Protein AF-A0A1X2GVV6-F1 (afdb_monomer_lite)

Secondary structure (DSSP, 8-state):
-HHHHHHHHHHH---TTT--PPPP-----PPPSSSS-HHHHHHHHHHHHHH-HHHHHHHHHHT-TT-GGG-GGGHHHHHHHHHHHHHHHHHHHHHHHT-

Structure (mmCIF, N/CA/C/O backbone):
data_AF-A0A1X2GVV6-F1
#
_entry.id   AF-A0A1X2GVV6-F1
#
loop_
_atom_site.group_PDB
_atom_site.id
_atom_site.type_symbol
_atom_site.label_atom_id
_atom_site.label_alt_id
_atom_site.label_comp_id
_atom_site.label_asym_id
_atom_site.label_entity_id
_atom_site.label_seq_id
_atom_site.pdbx_PDB_ins_code
_atom_site.Cartn_x
_atom_site.Cartn_y
_atom_site.Cartn_z
_atom_site.occupancy
_atom_site.B_iso_or_equiv
_atom_site.auth_seq_id
_atom_site.auth_comp_id
_atom_site.auth_asym_id
_atom_site.auth_atom_id
_atom_site.pdbx_PDB_model_num
ATOM 1 N N . MET A 1 1 ? 15.435 6.734 -5.712 1.00 67.56 1 MET A N 1
ATOM 2 C CA . MET A 1 1 ? 16.199 5.762 -6.528 1.00 67.56 1 MET A CA 1
ATOM 3 C C . MET A 1 1 ? 17.631 5.557 -6.056 1.00 67.56 1 MET A C 1
ATOM 5 O O . MET A 1 1 ? 18.088 4.432 -6.159 1.00 67.56 1 MET A O 1
ATOM 9 N N . ALA A 1 2 ? 18.305 6.565 -5.479 1.00 84.56 2 ALA A N 1
ATOM 10 C CA . ALA A 1 2 ? 19.629 6.380 -4.862 1.00 84.56 2 ALA A CA 1
ATOM 11 C C . ALA A 1 2 ? 19.650 5.262 -3.800 1.00 84.56 2 ALA A C 1
ATOM 13 O O . ALA A 1 2 ? 20.556 4.443 -3.803 1.00 84.56 2 ALA A O 1
ATOM 14 N N . TYR A 1 3 ? 18.597 5.164 -2.978 1.00 92.62 3 TYR A N 1
ATOM 15 C CA . TYR A 1 3 ? 18.473 4.105 -1.970 1.00 92.62 3 TYR A CA 1
ATOM 16 C C . TYR A 1 3 ? 18.573 2.680 -2.545 1.00 92.62 3 TYR A C 1
ATOM 18 O O . TYR A 1 3 ? 19.325 1.874 -2.017 1.00 92.62 3 TYR A O 1
ATOM 26 N N . LEU A 1 4 ? 17.859 2.371 -3.637 1.00 93.88 4 LEU A N 1
ATOM 27 C CA . LEU A 1 4 ? 17.864 1.017 -4.213 1.00 93.88 4 LEU A CA 1
ATOM 28 C C . LEU A 1 4 ? 19.220 0.648 -4.826 1.00 93.88 4 LEU A C 1
ATOM 30 O O . LEU A 1 4 ? 19.630 -0.500 -4.719 1.00 93.88 4 LEU A O 1
ATOM 34 N N . ALA A 1 5 ? 19.914 1.618 -5.429 1.00 92.31 5 ALA A N 1
ATOM 35 C CA . ALA A 1 5 ? 21.253 1.403 -5.968 1.00 92.31 5 ALA A CA 1
ATOM 36 C C . ALA A 1 5 ? 22.267 1.115 -4.847 1.00 92.31 5 ALA A C 1
ATOM 38 O O . ALA A 1 5 ? 23.022 0.155 -4.936 1.00 92.31 5 ALA A O 1
ATOM 39 N N . MET A 1 6 ? 22.216 1.886 -3.753 1.00 93.31 6 MET A N 1
ATOM 40 C CA . MET A 1 6 ? 23.058 1.648 -2.573 1.00 93.31 6 MET A CA 1
ATOM 41 C C . MET A 1 6 ? 22.766 0.292 -1.917 1.00 93.31 6 MET A C 1
ATOM 43 O O . MET A 1 6 ? 23.683 -0.414 -1.517 1.00 93.31 6 MET A O 1
ATOM 47 N N . GLU A 1 7 ? 21.492 -0.091 -1.807 1.00 95.00 7 GLU A N 1
ATOM 48 C CA . GLU A 1 7 ? 21.097 -1.398 -1.270 1.00 95.00 7 GLU A CA 1
ATOM 49 C C . GLU A 1 7 ? 21.625 -2.550 -2.149 1.00 95.00 7 GLU A C 1
ATOM 51 O O . GLU A 1 7 ? 22.118 -3.548 -1.622 1.00 95.00 7 GLU A O 1
ATOM 56 N N . ALA A 1 8 ? 21.560 -2.408 -3.480 1.00 94.88 8 ALA A N 1
ATOM 57 C CA . ALA A 1 8 ? 22.082 -3.394 -4.429 1.00 94.88 8 ALA A CA 1
ATOM 58 C C . ALA A 1 8 ? 23.610 -3.539 -4.333 1.00 94.88 8 ALA A C 1
ATOM 60 O O . ALA A 1 8 ? 24.115 -4.660 -4.290 1.00 94.88 8 ALA A O 1
ATOM 61 N N . GLU A 1 9 ? 24.335 -2.430 -4.210 1.00 95.12 9 GLU A N 1
ATOM 62 C CA . GLU A 1 9 ? 25.782 -2.430 -3.977 1.00 95.12 9 GLU A CA 1
ATOM 63 C C . GLU A 1 9 ? 26.134 -3.124 -2.652 1.00 95.12 9 GLU A C 1
ATOM 65 O O . GLU A 1 9 ? 26.967 -4.032 -2.610 1.00 95.12 9 GLU A O 1
ATOM 70 N N . GLN A 1 10 ? 25.451 -2.761 -1.563 1.00 96.12 10 GLN A N 1
ATOM 71 C CA . GLN A 1 10 ? 25.768 -3.259 -0.223 1.00 96.12 10 GLN A CA 1
ATOM 72 C C . GLN A 1 10 ? 25.413 -4.732 -0.010 1.00 96.12 10 GLN A C 1
ATOM 74 O O . GLN A 1 10 ? 26.132 -5.429 0.707 1.00 96.12 10 GLN A O 1
ATOM 79 N N . ARG A 1 11 ? 24.292 -5.203 -0.568 1.00 96.00 11 ARG A N 1
ATOM 80 C CA . ARG A 1 11 ? 23.765 -6.550 -0.281 1.00 96.00 11 ARG A CA 1
ATOM 81 C C . ARG A 1 11 ? 23.965 -7.553 -1.402 1.00 96.00 11 ARG A C 1
ATOM 83 O O . ARG A 1 11 ? 23.979 -8.750 -1.126 1.00 96.00 11 ARG A O 1
ATOM 90 N N . LEU A 1 12 ? 24.071 -7.084 -2.642 1.00 95.06 12 LEU A N 1
ATOM 91 C CA . LEU A 1 12 ? 24.194 -7.934 -3.828 1.00 95.06 12 LEU A CA 1
ATOM 92 C C . LEU A 1 12 ? 25.522 -7.726 -4.567 1.00 95.06 12 LEU A C 1
ATOM 94 O O . LEU A 1 12 ? 25.776 -8.450 -5.524 1.00 95.06 12 LEU A O 1
ATOM 98 N N . HIS A 1 13 ? 26.368 -6.788 -4.118 1.00 94.38 13 HIS A N 1
ATOM 99 C CA . HIS A 1 13 ? 27.655 -6.451 -4.740 1.00 94.38 13 HIS A CA 1
ATOM 100 C C . HIS A 1 13 ? 27.535 -6.070 -6.224 1.00 94.38 13 HIS A C 1
ATOM 102 O O . HIS A 1 13 ? 28.440 -6.331 -7.013 1.00 94.38 13 HIS A O 1
ATOM 108 N N . ILE A 1 14 ? 26.402 -5.470 -6.597 1.00 94.38 14 ILE A N 1
ATOM 109 C CA . ILE A 1 14 ? 26.170 -4.923 -7.935 1.00 94.38 14 ILE A CA 1
ATOM 110 C C . ILE A 1 14 ? 26.724 -3.501 -7.955 1.00 94.38 14 ILE A C 1
ATOM 112 O O . ILE A 1 14 ? 26.320 -2.683 -7.127 1.00 94.38 14 ILE A O 1
ATOM 116 N N . ASP A 1 15 ? 27.630 -3.210 -8.887 1.00 91.81 15 ASP A N 1
ATOM 117 C CA . ASP A 1 15 ? 28.160 -1.859 -9.065 1.00 91.81 15 ASP A CA 1
ATOM 118 C C . ASP A 1 15 ? 27.028 -0.884 -9.432 1.00 91.81 15 ASP A C 1
ATOM 120 O O . ASP A 1 15 ? 26.057 -1.239 -10.108 1.00 91.81 15 ASP A O 1
ATOM 124 N N . ILE A 1 16 ? 27.135 0.364 -8.979 1.00 86.38 16 ILE A N 1
ATOM 125 C CA . ILE A 1 16 ? 26.147 1.403 -9.264 1.00 86.38 16 ILE A CA 1
ATOM 126 C C . ILE A 1 16 ? 25.991 1.674 -10.765 1.00 86.38 16 ILE A C 1
ATOM 128 O O . ILE A 1 16 ? 24.893 2.040 -11.198 1.00 86.38 16 ILE A O 1
ATOM 132 N N . ASP A 1 17 ? 27.060 1.480 -11.540 1.00 88.00 17 ASP A N 1
ATOM 133 C CA . ASP A 1 17 ? 27.062 1.648 -12.992 1.00 88.00 17 ASP A CA 1
ATOM 134 C C . ASP A 1 17 ? 26.334 0.492 -13.703 1.00 88.00 17 ASP A C 1
ATOM 136 O O . ASP A 1 17 ? 25.738 0.700 -14.763 1.00 88.00 17 ASP A O 1
ATOM 140 N N . ASP A 1 18 ? 26.282 -0.686 -13.072 1.00 90.94 18 ASP A N 1
ATOM 141 C CA . ASP A 1 18 ? 25.565 -1.874 -13.554 1.00 90.94 18 ASP A CA 1
ATOM 142 C C . ASP A 1 18 ? 24.113 -1.952 -13.034 1.00 90.94 18 ASP A C 1
ATOM 144 O O . ASP A 1 18 ? 23.324 -2.801 -13.464 1.00 90.94 18 ASP A O 1
ATOM 148 N N . PHE A 1 19 ? 23.717 -1.070 -12.107 1.00 92.25 19 PHE A N 1
ATOM 149 C CA . PHE A 1 19 ? 22.379 -1.077 -11.518 1.00 92.25 19 PHE A CA 1
ATOM 150 C C . PHE A 1 19 ? 21.309 -0.532 -12.480 1.00 92.25 19 PHE A C 1
ATOM 152 O O . PHE A 1 19 ? 21.179 0.680 -12.703 1.00 92.25 19 PHE A O 1
ATOM 159 N N . GLU A 1 20 ? 20.448 -1.424 -12.977 1.00 91.81 20 GLU A N 1
ATOM 160 C CA . GLU A 1 20 ? 19.284 -1.048 -13.780 1.00 91.81 20 GLU A CA 1
ATOM 161 C C . GLU A 1 20 ? 18.219 -0.347 -12.919 1.00 91.81 20 GLU A C 1
ATOM 163 O O . GLU A 1 20 ? 17.485 -0.950 -12.130 1.00 91.81 20 GLU A O 1
ATOM 168 N N . LYS A 1 21 ? 18.125 0.978 -13.070 1.00 88.25 21 LYS A N 1
ATOM 169 C CA . LYS A 1 21 ? 17.200 1.802 -12.285 1.00 88.25 21 LYS A CA 1
ATOM 170 C C . LYS A 1 21 ? 15.749 1.526 -12.693 1.00 88.25 21 LYS A C 1
ATOM 172 O O . LYS A 1 21 ? 15.405 1.711 -13.862 1.00 88.25 21 LYS A O 1
ATOM 177 N N . PRO A 1 22 ? 14.852 1.210 -11.740 1.00 89.94 22 PRO A N 1
ATOM 178 C CA . PRO A 1 22 ? 13.448 1.022 -12.061 1.00 89.94 22 PRO A CA 1
ATOM 179 C C . PRO A 1 22 ? 12.815 2.335 -12.530 1.00 89.94 22 PRO A C 1
ATOM 181 O O . PRO A 1 22 ? 13.034 3.405 -11.950 1.00 89.94 22 PRO A O 1
ATOM 184 N N . SER A 1 23 ? 11.977 2.247 -13.561 1.00 88.38 23 SER A N 1
ATOM 185 C CA . SER A 1 23 ? 11.172 3.372 -14.029 1.00 88.38 23 SER A CA 1
ATOM 186 C C . SER A 1 23 ? 10.043 3.681 -13.046 1.00 88.38 23 SER A C 1
ATOM 188 O O . SER A 1 23 ? 9.320 2.777 -12.619 1.00 88.38 23 SER A O 1
ATOM 190 N N . ILE A 1 24 ? 9.829 4.962 -12.742 1.00 87.94 24 ILE A N 1
ATOM 191 C CA . ILE A 1 24 ? 8.640 5.397 -12.002 1.00 87.94 24 ILE A CA 1
ATOM 192 C C . ILE A 1 24 ? 7.445 5.363 -12.952 1.00 87.94 24 ILE A C 1
ATOM 194 O O . ILE A 1 24 ? 7.422 6.072 -13.957 1.00 87.94 24 ILE A O 1
ATOM 198 N N . VAL A 1 25 ? 6.434 4.566 -12.613 1.00 86.12 25 VAL A N 1
ATOM 199 C CA . VAL A 1 25 ? 5.175 4.521 -13.356 1.00 86.12 25 VAL A CA 1
ATOM 200 C C . VAL A 1 25 ? 4.141 5.358 -12.616 1.00 86.12 25 VAL A C 1
ATOM 202 O O . VAL A 1 25 ? 3.747 5.028 -11.500 1.00 86.12 25 VAL A O 1
ATOM 205 N N . SER A 1 26 ? 3.684 6.438 -13.251 1.00 87.81 26 SER A N 1
ATOM 206 C CA . SER A 1 26 ? 2.500 7.162 -12.783 1.00 87.81 26 SER A CA 1
ATOM 207 C C . SER A 1 26 ? 1.246 6.361 -13.138 1.00 87.81 26 SER A C 1
ATOM 209 O O . SER A 1 26 ? 1.037 6.007 -14.307 1.00 87.81 26 SER A O 1
ATOM 211 N N . THR A 1 27 ? 0.444 6.046 -12.126 1.00 88.44 27 THR A N 1
ATOM 212 C CA . THR A 1 27 ? -0.741 5.186 -12.222 1.00 88.44 27 THR A CA 1
ATOM 213 C C . THR A 1 27 ? -2.003 6.008 -11.969 1.00 88.44 27 THR A C 1
ATOM 215 O O . THR A 1 27 ? -1.969 6.992 -11.231 1.00 88.44 27 THR A O 1
ATOM 218 N N . ASP A 1 28 ? -3.111 5.642 -12.619 1.00 91.88 28 ASP A N 1
ATOM 219 C CA . ASP A 1 28 ? -4.419 6.251 -12.350 1.00 91.88 28 ASP A CA 1
ATOM 220 C C . ASP A 1 28 ? -5.174 5.332 -11.391 1.00 91.88 28 ASP A C 1
ATOM 222 O O . ASP A 1 28 ? -5.589 4.232 -11.756 1.00 91.88 28 ASP A O 1
ATOM 226 N N . VAL A 1 29 ? -5.288 5.775 -10.144 1.00 93.69 29 VAL A N 1
ATOM 227 C CA . VAL A 1 29 ? -5.943 5.053 -9.047 1.00 93.69 29 VAL A CA 1
ATOM 228 C C . VAL A 1 29 ? -7.139 5.862 -8.541 1.00 93.69 29 VAL A C 1
ATOM 230 O O . VAL A 1 29 ? -7.205 7.073 -8.795 1.00 93.69 29 VAL A O 1
ATOM 233 N N . PRO A 1 30 ? -8.099 5.240 -7.831 1.00 94.94 30 PRO A N 1
ATOM 234 C CA . PRO A 1 30 ? -9.193 5.970 -7.200 1.00 94.94 30 PRO A CA 1
ATOM 235 C C . PRO A 1 30 ? -8.690 7.162 -6.383 1.00 94.94 30 PRO A C 1
ATOM 237 O O . PRO A 1 30 ? -7.739 7.048 -5.613 1.00 94.94 30 PRO A O 1
ATOM 240 N N . GLN A 1 31 ? -9.323 8.318 -6.566 1.00 93.31 31 GLN A N 1
ATOM 241 C CA . GLN A 1 31 ? -8.921 9.553 -5.901 1.00 93.31 31 GLN A CA 1
ATOM 242 C C . GLN A 1 31 ? -9.790 9.795 -4.672 1.00 93.31 31 GLN A C 1
ATOM 244 O O . GLN A 1 31 ? -11.006 9.608 -4.708 1.00 93.31 31 GLN A O 1
ATOM 249 N N . GLN A 1 32 ? -9.156 10.242 -3.594 1.00 91.25 32 GLN A N 1
ATOM 250 C CA . GLN A 1 32 ? -9.859 10.665 -2.391 1.00 91.25 32 GLN A CA 1
ATOM 251 C C . GLN A 1 32 ? -10.598 11.994 -2.615 1.00 91.25 32 GLN A C 1
ATOM 253 O O . GLN A 1 32 ? -10.080 12.872 -3.308 1.00 91.25 32 GLN A O 1
ATOM 258 N N . PRO A 1 33 ? -11.779 12.183 -2.006 1.00 90.50 33 PRO A N 1
ATOM 259 C CA . PRO A 1 33 ? -12.539 13.423 -2.140 1.00 90.50 33 PRO A CA 1
ATOM 260 C C . PRO A 1 33 ? -12.081 14.533 -1.176 1.00 90.50 33 PRO A C 1
ATOM 262 O O . PRO A 1 33 ? -12.576 15.654 -1.265 1.00 90.50 33 PRO A O 1
ATOM 265 N N . ASN A 1 34 ? -11.181 14.242 -0.230 1.00 92.38 34 ASN A N 1
ATOM 266 C CA . ASN A 1 34 ? -10.745 15.173 0.816 1.00 92.38 34 ASN A CA 1
ATOM 267 C C . ASN A 1 34 ? -9.229 15.081 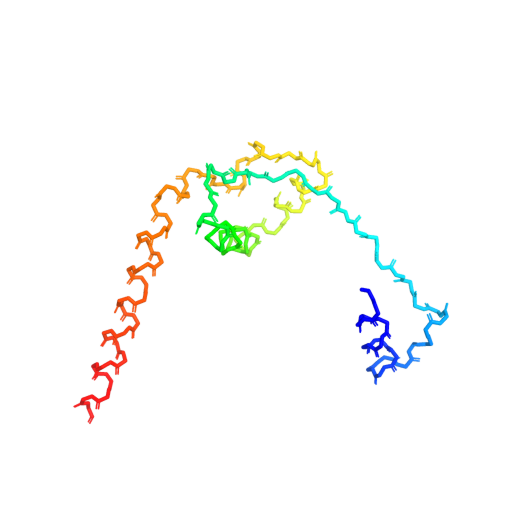1.077 1.00 92.38 34 ASN A C 1
ATOM 269 O O . ASN A 1 34 ? -8.544 14.257 0.488 1.00 92.38 34 ASN A O 1
ATOM 273 N N . TYR A 1 35 ? -8.700 15.936 1.957 1.00 90.94 35 TYR A N 1
ATOM 274 C CA . TYR A 1 35 ? -7.261 16.001 2.262 1.00 90.94 35 TYR A CA 1
ATOM 275 C C . TYR A 1 35 ? -6.825 15.137 3.458 1.00 90.94 35 TYR A C 1
ATOM 277 O O . TYR A 1 35 ? -5.631 15.019 3.727 1.00 90.94 35 TYR A O 1
ATOM 285 N N . SER A 1 36 ? -7.771 14.561 4.202 1.00 93.31 36 SER A N 1
ATOM 286 C CA . SER A 1 36 ? -7.523 13.887 5.486 1.00 93.31 36 SER A CA 1
ATOM 287 C C . SER A 1 36 ? -7.544 12.361 5.407 1.00 93.31 36 SER A C 1
ATOM 289 O O . SER A 1 36 ? -7.137 11.693 6.361 1.00 93.31 36 SER A O 1
ATOM 291 N N . ASP A 1 37 ? -8.022 11.802 4.296 1.00 93.44 37 ASP A N 1
ATOM 292 C CA . ASP A 1 37 ? -8.160 10.359 4.093 1.00 93.44 37 ASP A CA 1
ATOM 293 C C . ASP A 1 37 ? -6.980 9.744 3.335 1.00 93.44 37 ASP A C 1
ATOM 295 O O . ASP A 1 37 ? -6.990 8.548 3.054 1.00 93.44 37 ASP A O 1
ATOM 299 N N . CYS A 1 38 ? -5.919 10.506 3.056 1.00 93.44 38 CYS A N 1
ATOM 300 C CA . CYS A 1 38 ? -4.815 10.042 2.216 1.00 93.44 38 CYS A CA 1
ATOM 301 C C . CYS A 1 38 ? -4.158 8.778 2.785 1.00 93.44 38 CYS A C 1
ATOM 303 O O . CYS A 1 38 ? -3.894 7.828 2.050 1.00 93.44 38 CYS A O 1
ATOM 305 N N . GLY A 1 39 ? -3.999 8.719 4.110 1.00 94.00 39 GLY A N 1
ATOM 306 C CA . GLY A 1 39 ? -3.517 7.532 4.810 1.00 94.00 39 GLY A CA 1
ATOM 307 C C . GLY A 1 39 ? -4.485 6.347 4.736 1.00 94.00 39 GLY A C 1
ATOM 308 O O . GLY A 1 39 ? -4.036 5.213 4.607 1.00 94.00 39 GLY A O 1
ATOM 309 N N . LEU A 1 40 ? -5.802 6.582 4.753 1.00 95.62 40 LEU A N 1
ATOM 310 C CA . LEU A 1 40 ? -6.795 5.509 4.608 1.00 95.62 40 LEU A CA 1
ATOM 311 C C . LEU A 1 40 ? -6.777 4.913 3.200 1.00 95.62 40 LEU A C 1
ATOM 313 O O . LEU A 1 40 ? -6.854 3.696 3.064 1.00 95.62 40 LEU A O 1
ATOM 317 N N . PHE A 1 41 ? -6.621 5.745 2.168 1.00 95.50 41 PHE A N 1
ATOM 318 C CA . PHE A 1 41 ? -6.470 5.274 0.790 1.00 95.50 41 PHE A CA 1
ATOM 319 C C . PHE A 1 41 ? -5.199 4.432 0.622 1.00 95.50 41 PHE A C 1
ATOM 321 O O . PHE A 1 41 ? -5.256 3.380 -0.007 1.00 95.50 41 PHE A O 1
ATOM 328 N N . VAL A 1 42 ? -4.078 4.822 1.244 1.00 95.12 42 VAL A N 1
ATOM 329 C CA . VAL A 1 42 ? -2.852 4.002 1.247 1.00 95.12 42 VAL A CA 1
ATOM 330 C C . VAL A 1 42 ? -3.099 2.639 1.896 1.00 95.12 42 VAL A C 1
ATOM 332 O O . VAL A 1 42 ? -2.770 1.618 1.294 1.00 95.12 42 VAL A O 1
ATOM 335 N N . LEU A 1 43 ? -3.702 2.604 3.089 1.00 96.38 43 LEU A N 1
ATOM 336 C CA . LEU A 1 43 ? -4.013 1.344 3.775 1.00 96.38 43 LEU A CA 1
ATOM 337 C C . LEU A 1 43 ? -4.929 0.455 2.928 1.00 96.38 43 LEU A C 1
ATOM 339 O O . LEU A 1 43 ? -4.681 -0.741 2.795 1.00 96.38 43 LEU A O 1
ATOM 343 N N . HIS A 1 44 ? -5.951 1.047 2.312 1.00 96.69 44 HIS A N 1
ATOM 344 C CA . HIS A 1 44 ? -6.870 0.323 1.446 1.00 96.69 44 HIS A CA 1
ATOM 345 C C . HIS A 1 44 ? -6.187 -0.243 0.204 1.00 96.69 44 HIS A C 1
ATOM 347 O O . HIS A 1 44 ? -6.387 -1.412 -0.108 1.00 96.69 44 HIS A O 1
ATOM 353 N N . PHE A 1 45 ? -5.339 0.536 -0.473 1.00 96.19 45 PHE A N 1
ATOM 354 C CA . PHE A 1 45 ? -4.592 0.065 -1.643 1.00 96.19 45 PHE A CA 1
ATOM 355 C C . PHE A 1 45 ? -3.680 -1.111 -1.312 1.00 96.19 45 PHE A C 1
ATOM 357 O O . PHE A 1 45 ? -3.636 -2.079 -2.070 1.00 96.19 45 PHE A O 1
ATOM 364 N N . VAL A 1 46 ? -2.996 -1.059 -0.170 1.00 96.62 46 VAL A N 1
ATOM 365 C CA . VAL A 1 46 ? -2.169 -2.170 0.311 1.00 96.62 46 VAL A CA 1
ATOM 366 C C . VAL A 1 46 ? -3.030 -3.402 0.596 1.00 96.62 46 VAL A C 1
ATOM 368 O O . VAL A 1 46 ? -2.676 -4.509 0.196 1.00 96.62 46 VAL A O 1
ATOM 371 N N . GLU A 1 47 ? -4.188 -3.223 1.230 1.00 96.94 47 GLU A N 1
ATOM 372 C CA . GLU A 1 47 ? -5.094 -4.325 1.547 1.00 96.94 47 GLU A CA 1
ATOM 373 C C . GLU A 1 47 ? -5.660 -5.006 0.293 1.00 96.94 47 GLU A C 1
ATOM 375 O O . GLU A 1 47 ? -5.592 -6.231 0.180 1.00 96.94 47 GLU A O 1
ATOM 380 N N . VAL A 1 48 ? -6.179 -4.245 -0.678 1.00 96.62 48 VAL A N 1
ATOM 381 C CA . VAL A 1 48 ? -6.706 -4.832 -1.924 1.00 96.62 48 VAL A CA 1
ATOM 382 C C . VAL A 1 48 ? -5.596 -5.446 -2.777 1.00 96.62 48 VAL A C 1
ATOM 384 O O . VAL A 1 48 ? -5.825 -6.466 -3.428 1.00 96.62 48 VAL A O 1
ATOM 387 N N . PHE A 1 49 ? -4.378 -4.894 -2.725 1.00 96.75 49 PHE A N 1
ATOM 388 C CA . PHE A 1 49 ? -3.208 -5.489 -3.367 1.00 96.75 49 PHE A CA 1
ATOM 389 C C . PHE A 1 49 ? -2.862 -6.847 -2.755 1.00 96.75 49 PHE A C 1
ATOM 391 O O . PHE A 1 49 ? -2.682 -7.81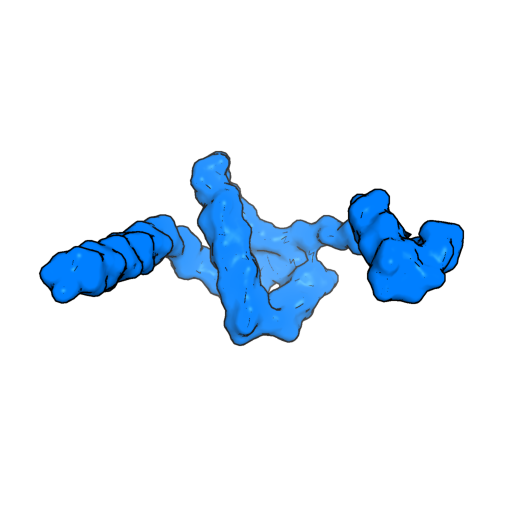1 -3.491 1.00 96.75 49 PHE A O 1
ATOM 398 N N . PHE A 1 50 ? -2.834 -6.972 -1.426 1.00 97.38 50 PHE A N 1
ATOM 399 C CA . PHE A 1 50 ? -2.570 -8.265 -0.788 1.00 97.38 50 PHE A CA 1
ATOM 400 C C . PHE A 1 50 ? -3.704 -9.278 -0.976 1.00 97.38 50 PHE A C 1
ATOM 402 O O . PHE A 1 50 ? -3.434 -10.474 -1.058 1.00 97.38 50 PHE A O 1
ATOM 409 N N . LYS A 1 51 ? -4.958 -8.825 -1.092 1.00 96.62 51 LYS A N 1
ATOM 410 C CA . LYS A 1 51 ? -6.105 -9.698 -1.388 1.00 96.62 51 LYS A CA 1
ATOM 411 C C . LYS A 1 51 ? -6.085 -10.238 -2.823 1.00 96.62 51 LYS A C 1
ATOM 413 O O . LYS A 1 51 ? -6.481 -11.380 -3.041 1.00 96.62 51 LYS A O 1
ATOM 418 N N . ALA A 1 52 ? -5.670 -9.429 -3.801 1.00 95.75 52 ALA A N 1
ATOM 419 C CA . ALA A 1 52 ? -5.746 -9.778 -5.222 1.00 95.75 52 ALA A CA 1
ATOM 420 C C . ALA A 1 52 ? -4.653 -9.088 -6.064 1.00 95.75 52 ALA A C 1
ATOM 422 O O . ALA A 1 52 ? -4.945 -8.284 -6.956 1.00 95.75 52 ALA A O 1
ATOM 423 N N . ALA A 1 53 ? -3.386 -9.426 -5.806 1.00 96.38 53 ALA A N 1
ATOM 424 C CA . ALA A 1 53 ? -2.229 -8.760 -6.411 1.00 96.38 53 ALA A CA 1
ATOM 425 C C . ALA A 1 53 ? -2.267 -8.751 -7.947 1.00 96.38 53 ALA A C 1
ATOM 427 O O . ALA A 1 53 ? -2.012 -7.715 -8.558 1.00 96.38 53 ALA A O 1
ATOM 428 N N . ASP A 1 54 ? -2.639 -9.861 -8.588 1.00 96.94 54 ASP A N 1
ATOM 429 C CA . ASP A 1 54 ? -2.702 -9.949 -10.054 1.00 96.94 54 ASP A CA 1
ATOM 430 C C . ASP A 1 54 ? -3.758 -9.019 -10.659 1.00 96.94 54 ASP A C 1
ATOM 432 O O . ASP A 1 54 ? -3.521 -8.380 -11.688 1.00 96.94 54 ASP A O 1
ATOM 436 N N . ALA A 1 55 ? -4.920 -8.906 -10.010 1.00 95.69 55 ALA A N 1
ATOM 437 C CA . ALA A 1 55 ? -5.994 -8.028 -10.459 1.00 95.69 55 ALA A CA 1
ATOM 438 C C . ALA A 1 55 ? -5.597 -6.552 -10.318 1.00 95.69 55 ALA A C 1
ATOM 440 O O . ALA A 1 55 ? -5.804 -5.767 -1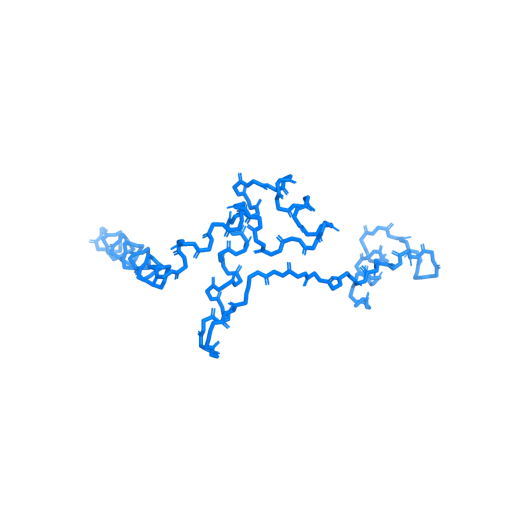1.244 1.00 95.69 55 ALA A O 1
ATOM 441 N N . ILE A 1 56 ? -4.959 -6.188 -9.202 1.00 96.06 56 ILE A N 1
ATOM 442 C CA . ILE A 1 56 ? -4.463 -4.827 -8.984 1.00 96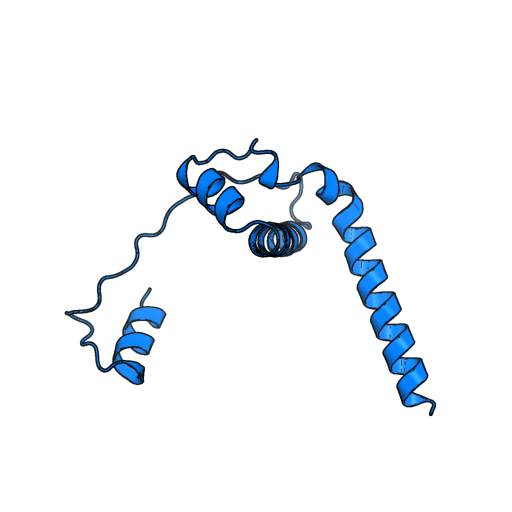.06 56 ILE A CA 1
ATOM 443 C C . ILE A 1 56 ? -3.303 -4.501 -9.927 1.00 96.06 56 ILE A C 1
ATOM 445 O O . ILE A 1 56 ? -3.296 -3.434 -10.530 1.00 96.06 56 ILE A O 1
ATOM 449 N N . ASN A 1 57 ? -2.359 -5.418 -10.139 1.00 94.50 57 ASN A N 1
ATOM 450 C CA . ASN A 1 57 ? -1.270 -5.227 -11.098 1.00 94.50 57 ASN A CA 1
ATOM 451 C C . ASN A 1 57 ? -1.792 -4.998 -12.519 1.00 94.50 57 ASN A C 1
ATOM 453 O O . ASN A 1 57 ? -1.271 -4.142 -13.236 1.00 94.50 57 ASN A O 1
ATOM 457 N N . ARG A 1 58 ? -2.837 -5.728 -12.923 1.00 94.44 58 ARG A N 1
ATOM 458 C CA . ARG A 1 58 ? -3.526 -5.492 -14.194 1.00 94.44 58 ARG A CA 1
ATOM 459 C C . ARG A 1 58 ? -4.130 -4.088 -14.240 1.00 94.44 58 ARG A C 1
ATOM 461 O O . ARG A 1 58 ? -3.816 -3.341 -15.163 1.00 94.44 58 ARG A O 1
ATOM 468 N N . ALA A 1 59 ? -4.889 -3.698 -13.215 1.00 94.69 59 ALA A N 1
ATOM 469 C CA . ALA A 1 59 ? -5.498 -2.370 -13.127 1.00 94.69 59 ALA A CA 1
ATOM 470 C C . ALA A 1 59 ? -4.456 -1.234 -13.156 1.00 94.69 59 ALA A C 1
ATOM 472 O O . ALA A 1 59 ? -4.660 -0.228 -13.831 1.00 94.69 59 ALA A O 1
ATOM 473 N N . LEU A 1 60 ? -3.312 -1.406 -12.484 1.00 94.19 60 LEU A N 1
ATOM 474 C CA . LEU A 1 60 ? -2.198 -0.450 -12.480 1.00 94.19 60 LEU A CA 1
ATOM 475 C C . LEU A 1 60 ? -1.559 -0.303 -13.868 1.00 94.19 60 LEU A C 1
ATOM 477 O O . LEU A 1 60 ? -1.272 0.817 -14.293 1.00 94.19 60 LEU A O 1
ATOM 481 N N . ARG A 1 61 ? -1.346 -1.416 -14.585 1.00 92.31 61 ARG A N 1
ATOM 482 C CA . ARG A 1 61 ? -0.779 -1.416 -15.947 1.00 92.31 61 ARG A CA 1
ATOM 483 C C . ARG A 1 61 ? -1.732 -0.794 -16.963 1.00 92.31 61 ARG A C 1
ATOM 485 O O . ARG A 1 61 ? -1.296 -0.016 -17.805 1.00 92.31 61 ARG A O 1
ATOM 492 N N . GLU A 1 62 ? -3.016 -1.119 -16.858 1.00 93.75 62 GLU A N 1
ATOM 493 C CA . GLU A 1 62 ? -4.087 -0.589 -17.712 1.00 93.75 62 GLU A CA 1
ATOM 494 C C . GLU A 1 62 ? -4.486 0.847 -17.329 1.00 93.75 62 GLU A C 1
ATOM 496 O O . GLU A 1 62 ? -5.188 1.509 -18.090 1.00 93.75 62 GLU A O 1
ATOM 501 N N . LYS A 1 63 ? -4.006 1.347 -16.178 1.00 93.31 63 LYS A N 1
ATOM 502 C CA . LYS A 1 63 ? -4.381 2.641 -15.583 1.00 93.31 63 LYS A CA 1
ATOM 503 C C . LYS A 1 63 ? -5.899 2.786 -15.433 1.00 93.31 63 LYS A C 1
ATOM 505 O O . LYS A 1 63 ? -6.466 3.852 -15.663 1.00 93.31 63 LYS A O 1
ATOM 510 N N . ASP A 1 64 ? -6.562 1.699 -15.051 1.00 94.19 64 ASP A N 1
ATOM 511 C CA . ASP A 1 64 ? -8.009 1.656 -14.886 1.00 94.19 64 ASP A CA 1
ATOM 512 C C . ASP A 1 64 ? -8.397 1.890 -13.423 1.00 94.19 64 ASP A C 1
ATOM 514 O O . ASP A 1 64 ? -8.539 0.954 -12.632 1.00 94.19 64 ASP A O 1
ATOM 518 N N . LYS A 1 65 ? -8.625 3.155 -13.054 1.00 91.44 65 LYS A N 1
ATOM 519 C CA . LYS A 1 65 ? -9.139 3.517 -11.721 1.00 91.44 65 LYS A CA 1
ATOM 520 C C . LYS A 1 65 ? -10.581 3.077 -11.456 1.00 91.44 65 LYS A C 1
ATOM 522 O O . LYS A 1 65 ? -11.040 3.175 -10.322 1.00 91.44 65 LYS A O 1
ATOM 527 N N . ARG A 1 66 ? -11.327 2.656 -12.484 1.00 92.00 66 ARG A N 1
ATOM 528 C CA . ARG A 1 66 ? -12.717 2.182 -12.358 1.00 92.00 66 ARG A CA 1
ATOM 529 C C . ARG A 1 66 ? -12.787 0.668 -12.193 1.00 92.00 66 ARG A C 1
ATOM 531 O O . ARG A 1 66 ? -13.879 0.130 -12.004 1.00 92.00 66 ARG A O 1
ATOM 538 N N . ASN A 1 67 ? -11.642 -0.008 -12.244 1.00 93.88 67 ASN A N 1
ATOM 539 C CA . ASN A 1 67 ? -11.560 -1.439 -12.046 1.00 93.88 67 ASN A CA 1
ATOM 540 C C . ASN A 1 67 ? -12.174 -1.827 -10.693 1.00 93.88 67 ASN A C 1
ATOM 542 O O . ASN A 1 67 ? -11.834 -1.267 -9.649 1.00 93.88 67 ASN A O 1
ATOM 546 N N . ARG A 1 68 ? -13.066 -2.819 -10.697 1.00 94.25 68 ARG A N 1
ATOM 547 C CA . ARG A 1 68 ? -13.752 -3.275 -9.480 1.00 94.25 68 ARG A CA 1
ATOM 548 C C . ARG A 1 68 ? -12.801 -3.843 -8.428 1.00 94.25 68 ARG A C 1
ATOM 550 O O . ARG A 1 68 ? -13.148 -3.827 -7.252 1.00 94.25 68 ARG A O 1
ATOM 557 N N . ALA A 1 69 ? -11.605 -4.289 -8.822 1.00 94.50 69 ALA A N 1
ATOM 558 C CA . ALA A 1 69 ? -10.576 -4.764 -7.901 1.00 94.50 69 ALA A CA 1
ATOM 559 C C . ALA A 1 69 ? -10.189 -3.709 -6.850 1.00 94.50 69 ALA A C 1
ATOM 561 O O . ALA A 1 69 ? -9.827 -4.072 -5.731 1.00 94.50 69 ALA A O 1
ATOM 562 N N . TRP A 1 70 ? -10.338 -2.418 -7.174 1.00 94.94 70 TRP A N 1
ATOM 563 C CA . TRP A 1 70 ? -10.096 -1.323 -6.239 1.00 94.94 70 TRP A CA 1
ATOM 564 C C . TRP A 1 70 ? -11.076 -1.265 -5.066 1.00 94.94 70 TRP A C 1
ATOM 566 O O . TRP A 1 70 ? -10.749 -0.623 -4.074 1.00 94.94 70 TRP A O 1
ATOM 576 N N . GLN A 1 71 ? -12.255 -1.894 -5.165 1.00 95.12 71 GLN A N 1
ATOM 577 C CA . GLN A 1 71 ? -13.242 -1.988 -4.075 1.00 95.12 71 GLN A CA 1
ATOM 578 C C . GLN A 1 71 ? -13.511 -0.635 -3.392 1.00 95.12 71 GLN A C 1
ATOM 580 O O . GLN A 1 71 ? -13.514 -0.521 -2.170 1.00 95.12 71 GLN A O 1
ATOM 585 N N . VAL A 1 72 ? -13.687 0.420 -4.195 1.00 91.31 72 VAL A N 1
ATOM 586 C CA . VAL A 1 72 ? -13.808 1.805 -3.702 1.00 91.31 72 VAL A CA 1
ATOM 587 C C . VAL A 1 72 ? -15.020 1.981 -2.787 1.00 91.31 72 VAL A C 1
ATOM 589 O O . VAL A 1 72 ? -14.982 2.813 -1.888 1.00 91.31 72 VAL A O 1
ATOM 592 N N . ASP A 1 73 ? -16.062 1.170 -2.960 1.00 92.25 73 ASP A N 1
ATOM 593 C CA . ASP A 1 73 ? -17.268 1.220 -2.130 1.00 92.25 73 ASP A CA 1
ATOM 594 C C . ASP A 1 73 ? -16.976 0.946 -0.641 1.00 92.25 73 ASP A C 1
ATOM 596 O O . ASP A 1 73 ? -17.643 1.505 0.228 1.00 92.25 73 ASP A O 1
ATOM 600 N N . GLU A 1 74 ? -15.927 0.175 -0.327 1.00 92.31 74 GLU A N 1
ATOM 601 C CA . GLU A 1 74 ? -15.496 -0.093 1.055 1.00 92.31 74 GLU A CA 1
ATOM 602 C C . GLU A 1 74 ? -14.870 1.136 1.740 1.00 92.31 74 GLU A C 1
ATOM 604 O O . GLU A 1 74 ? -14.707 1.164 2.963 1.00 92.31 74 GLU A O 1
ATOM 609 N N . MET A 1 75 ? -14.503 2.170 0.974 1.00 90.69 75 MET A N 1
ATOM 610 C CA . MET A 1 75 ? -13.788 3.332 1.505 1.00 90.69 75 MET A CA 1
ATOM 611 C C . MET A 1 75 ? -14.636 4.205 2.420 1.00 90.69 75 MET A C 1
ATOM 613 O O . MET A 1 75 ? -14.086 4.826 3.330 1.00 90.69 75 MET A O 1
ATOM 617 N N . ASN A 1 76 ? -15.953 4.229 2.214 1.00 89.56 76 ASN A N 1
ATOM 618 C CA . ASN A 1 76 ? -16.863 5.060 3.003 1.00 89.56 76 ASN A CA 1
ATOM 619 C C . ASN A 1 76 ? -16.822 4.689 4.492 1.00 89.56 76 ASN A C 1
ATOM 621 O O . ASN A 1 76 ? -16.797 5.569 5.351 1.00 89.56 76 ASN A O 1
ATOM 625 N N . ASP A 1 77 ? -16.710 3.393 4.787 1.00 92.88 77 ASP A N 1
ATOM 626 C CA . ASP A 1 77 ? -16.721 2.877 6.157 1.00 92.88 77 ASP A CA 1
ATOM 627 C C . ASP A 1 77 ? -15.316 2.544 6.683 1.00 92.88 77 ASP A C 1
ATOM 629 O O . ASP A 1 77 ? -15.141 2.252 7.870 1.00 92.88 77 ASP A O 1
ATOM 633 N N . LYS A 1 78 ? -14.276 2.651 5.841 1.00 94.19 78 LYS A N 1
ATOM 634 C CA . LYS A 1 78 ? -12.903 2.233 6.172 1.00 94.19 78 LYS A CA 1
ATOM 635 C C . LYS A 1 78 ? -12.377 2.865 7.454 1.00 94.19 78 LYS A C 1
ATOM 637 O O . LYS A 1 78 ? -11.756 2.190 8.272 1.00 94.19 78 LYS A O 1
ATOM 642 N N . ARG A 1 79 ? -12.656 4.155 7.664 1.00 94.94 79 ARG A N 1
ATOM 643 C CA . ARG A 1 79 ? -12.260 4.883 8.881 1.00 94.94 79 ARG A CA 1
ATOM 644 C C . ARG A 1 79 ? -12.868 4.258 10.137 1.00 94.94 79 ARG A C 1
ATOM 646 O O . ARG A 1 79 ? -12.183 4.131 11.153 1.00 94.94 79 ARG A O 1
ATOM 653 N N . HIS A 1 80 ? -14.139 3.872 10.066 1.00 96.19 80 HIS A N 1
ATOM 654 C CA . HIS A 1 80 ? -14.835 3.208 11.160 1.00 96.19 80 HIS A CA 1
ATOM 655 C C . HIS A 1 80 ? -14.274 1.798 11.388 1.00 96.19 80 HIS A C 1
ATOM 657 O O . HIS A 1 80 ? -13.980 1.440 12.527 1.00 96.19 80 HIS A O 1
ATOM 663 N N . CYS A 1 81 ? -14.038 1.030 10.320 1.00 95.69 81 CYS A N 1
ATOM 664 C CA . CYS A 1 81 ? -13.433 -0.301 10.405 1.00 95.69 81 CYS A CA 1
ATOM 665 C C . CYS A 1 81 ? -12.047 -0.268 11.062 1.00 95.69 81 CYS A C 1
ATOM 667 O O . CYS A 1 81 ? -11.788 -1.031 11.988 1.00 95.69 81 CYS A O 1
ATOM 669 N N . VAL A 1 82 ? -11.175 0.657 10.648 1.00 96.06 82 VAL A N 1
ATOM 670 C CA . VAL A 1 82 ? -9.837 0.822 11.239 1.00 96.06 82 VAL A CA 1
ATOM 671 C C . VAL A 1 82 ? -9.932 1.173 12.725 1.00 96.06 82 VAL A C 1
ATOM 673 O O . VAL A 1 82 ? -9.206 0.612 13.543 1.00 96.06 82 VAL A O 1
ATOM 676 N N . ARG A 1 83 ? -10.866 2.054 13.108 1.00 97.31 83 ARG A N 1
ATOM 677 C CA . ARG A 1 83 ? -11.110 2.371 14.521 1.00 97.31 83 ARG A CA 1
ATOM 678 C C . ARG A 1 83 ? -11.557 1.141 15.313 1.00 97.31 83 ARG A C 1
ATOM 680 O O . ARG A 1 83 ? -11.059 0.939 16.414 1.00 97.31 83 ARG A O 1
ATOM 687 N N . ALA A 1 84 ? -12.463 0.335 14.762 1.00 97.75 84 ALA A N 1
ATOM 688 C CA . ALA A 1 84 ? -12.945 -0.878 15.416 1.00 97.75 84 ALA A CA 1
ATOM 689 C C . ALA A 1 84 ? -11.807 -1.882 15.666 1.00 97.75 84 ALA A C 1
ATOM 691 O O . ALA A 1 84 ? -11.719 -2.426 16.762 1.00 97.75 84 ALA A O 1
ATOM 692 N N . VAL A 1 85 ? -10.897 -2.052 14.698 1.00 97.25 85 VAL A N 1
ATOM 693 C CA . VAL A 1 85 ? -9.696 -2.894 14.850 1.00 97.25 85 VAL A CA 1
ATOM 694 C C . VAL A 1 85 ? -8.780 -2.370 15.957 1.00 97.25 85 VAL A C 1
ATOM 696 O O . VAL A 1 85 ? -8.300 -3.142 16.782 1.00 97.25 85 VAL A O 1
ATOM 699 N N . PHE A 1 86 ? -8.545 -1.056 16.026 1.00 97.69 86 PHE A N 1
ATOM 700 C CA . PHE A 1 86 ? -7.738 -0.496 17.113 1.00 97.69 86 PHE A CA 1
ATOM 701 C C . PHE A 1 86 ? -8.381 -0.700 18.483 1.00 97.69 86 PHE A C 1
ATOM 703 O O . PHE A 1 86 ? -7.679 -1.040 19.433 1.00 97.69 86 PHE A O 1
ATOM 710 N N . SER A 1 87 ? -9.698 -0.515 18.588 1.00 98.12 87 SER A N 1
ATOM 711 C CA . SER A 1 87 ? -10.427 -0.768 19.829 1.00 98.12 87 SER A CA 1
ATOM 712 C C . SER A 1 87 ? -10.325 -2.233 20.250 1.00 98.12 87 SER A C 1
ATOM 714 O O . SER A 1 87 ? -9.950 -2.488 21.389 1.00 98.12 87 SER A O 1
ATOM 716 N N . SER A 1 88 ? -10.546 -3.186 19.337 1.00 98.19 88 SER A N 1
ATOM 717 C CA . SER A 1 88 ? -10.476 -4.612 19.676 1.00 98.19 88 SER A CA 1
ATOM 718 C C . SER A 1 88 ? -9.079 -5.029 20.141 1.00 98.19 88 SER A C 1
ATOM 720 O O . SER A 1 88 ? -8.944 -5.666 21.180 1.00 98.19 88 SER A O 1
ATOM 722 N N . ILE A 1 89 ? -8.029 -4.598 19.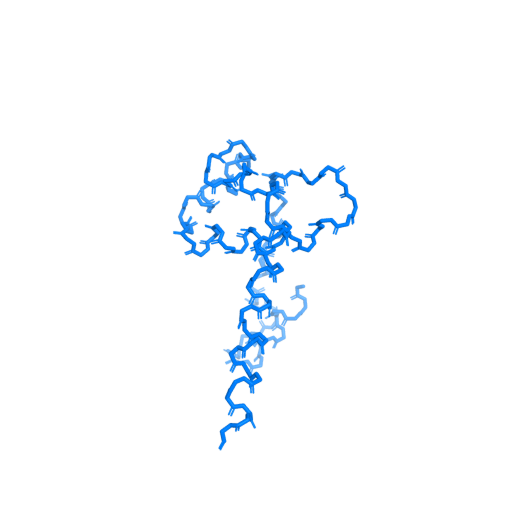435 1.00 97.88 89 ILE A N 1
ATOM 723 C CA . ILE A 1 89 ? -6.638 -4.893 19.814 1.00 97.88 89 ILE A CA 1
ATOM 724 C C . ILE A 1 89 ? -6.292 -4.248 21.162 1.00 97.88 89 ILE A C 1
ATOM 726 O O . ILE A 1 89 ? -5.581 -4.837 21.976 1.00 97.88 89 ILE A O 1
ATOM 730 N N . SER A 1 90 ? -6.792 -3.037 21.420 1.00 97.44 90 SER A N 1
ATOM 731 C CA . SER A 1 90 ? -6.582 -2.362 22.699 1.00 97.44 90 SER A CA 1
ATOM 732 C C . SER A 1 90 ? -7.246 -3.115 23.852 1.00 97.44 90 SER A C 1
ATOM 734 O O . SER A 1 90 ? -6.625 -3.281 24.903 1.00 97.44 90 SER A O 1
ATOM 736 N N . ASP A 1 91 ? -8.478 -3.583 23.665 1.00 97.19 91 ASP A N 1
ATOM 737 C CA . ASP A 1 91 ? -9.212 -4.355 24.669 1.00 97.19 91 ASP A CA 1
ATOM 738 C C . ASP A 1 91 ? -8.510 -5.690 24.958 1.00 97.19 91 ASP A C 1
ATOM 740 O O . ASP A 1 91 ? -8.309 -6.047 26.122 1.00 97.19 91 ASP A O 1
ATOM 744 N N . GLU A 1 92 ? -8.052 -6.388 23.913 1.00 97.06 92 GLU A N 1
ATOM 745 C CA . GLU A 1 92 ? -7.248 -7.611 24.032 1.00 97.06 92 GLU A CA 1
ATOM 746 C C . GLU A 1 92 ? -5.957 -7.371 24.823 1.00 97.06 92 GLU A C 1
ATOM 748 O O . GLU A 1 92 ? -5.624 -8.139 25.731 1.00 97.06 92 GLU A O 1
ATOM 753 N N . TYR A 1 93 ? -5.247 -6.279 24.529 1.00 96.94 93 TYR A N 1
ATOM 754 C CA . TYR A 1 93 ? -4.016 -5.919 25.226 1.00 96.94 93 TYR A CA 1
ATOM 755 C C . TYR A 1 93 ? -4.251 -5.640 26.717 1.00 96.94 93 TYR A C 1
ATOM 757 O O . TYR A 1 93 ? -3.497 -6.132 27.560 1.00 96.94 93 TYR A O 1
ATOM 765 N N . TYR A 1 94 ? -5.297 -4.886 27.071 1.00 96.69 94 TYR A N 1
ATOM 766 C CA . TYR A 1 94 ? -5.608 -4.611 28.476 1.00 96.69 94 TYR A CA 1
ATOM 767 C C . TYR A 1 94 ? -6.070 -5.865 29.220 1.00 96.69 94 TYR A C 1
ATOM 769 O O . TYR A 1 94 ? -5.603 -6.106 30.333 1.00 96.69 94 TYR A O 1
ATOM 777 N N . ALA A 1 95 ? -6.901 -6.703 28.596 1.00 95.12 95 ALA A N 1
ATOM 778 C CA . ALA A 1 95 ? -7.316 -7.978 29.173 1.00 95.12 95 ALA A CA 1
ATOM 779 C C . ALA A 1 95 ? -6.124 -8.915 29.424 1.00 95.12 95 ALA A C 1
ATOM 781 O O . ALA A 1 95 ? -6.088 -9.606 30.443 1.00 95.12 95 ALA A O 1
ATOM 782 N N . PHE A 1 96 ? -5.135 -8.920 28.524 1.00 95.31 96 PHE A N 1
ATOM 783 C CA . PHE A 1 96 ? -3.881 -9.643 28.720 1.00 95.31 96 PHE A CA 1
ATOM 784 C C . PHE A 1 96 ? -3.069 -9.074 29.888 1.00 95.31 96 PHE A C 1
ATOM 786 O O . PHE A 1 96 ? -2.595 -9.838 30.720 1.00 95.31 96 PHE A O 1
ATOM 793 N N . LYS A 1 97 ? -2.935 -7.746 29.992 1.00 91.50 97 LYS A N 1
ATOM 794 C CA . LYS A 1 97 ? -2.120 -7.097 31.032 1.00 91.50 97 LYS A CA 1
ATOM 795 C C . LYS A 1 97 ? -2.674 -7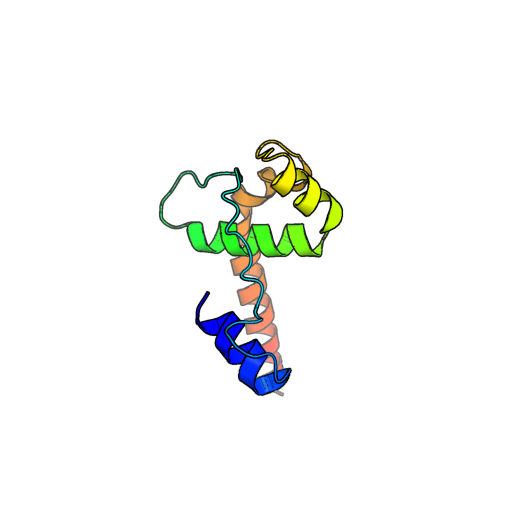.208 32.456 1.00 91.50 97 LYS A C 1
ATOM 797 O O . LYS A 1 97 ? -1.931 -6.955 33.401 1.00 91.50 97 LYS A O 1
ATOM 802 N N . THR A 1 98 ? -3.969 -7.473 32.615 1.00 79.62 98 THR A N 1
ATOM 803 C CA . THR A 1 98 ? -4.625 -7.643 33.926 1.00 79.62 98 THR A CA 1
ATOM 804 C C . THR A 1 98 ? -4.593 -9.099 34.423 1.00 79.62 98 THR A C 1
ATOM 806 O O . THR A 1 98 ? -5.051 -9.365 35.533 1.00 79.62 98 THR A O 1
ATOM 809 N N . ARG A 1 99 ? -4.052 -10.035 33.630 1.00 58.66 99 ARG A N 1
ATOM 810 C CA . ARG A 1 99 ? -3.727 -11.407 34.056 1.00 58.66 99 ARG A CA 1
ATOM 811 C C . ARG A 1 99 ? -2.309 -11.478 34.611 1.00 58.66 99 ARG A C 1
ATOM 813 O O . ARG A 1 99 ? -2.120 -12.277 35.551 1.00 58.66 99 ARG A O 1
#

Foldseek 3Di:
DVVVLVCCCVPVVQHSVRDDDDDDQDAQADDDPDDPCPVVLVVLLVVLCVVPVPQVVVCRVVSPNVRCSSVCVCSVCSVVVVVVVVVVVVVVVVVVVVD

Radius of gyration: 19.28 Å; chains: 1; bounding box: 45×27×52 Å

InterPro domains:
  IPR003653 Ulp1 protease family, C-terminal catalytic domain [PF02902] (2-66)
  IPR003653 Ulp1 protease family, C-terminal catalytic domain [PS50600] (1-49)
  IPR038765 Papain-like cysteine peptidase superfamily [SSF54001] (1-54)
  IPR051947 Sentrin-specific protease [PTHR46896] (3-52)

pLDDT: mean 93.1, std 5.42, range [58.66, 98.19]

Organism: NCBI:txid101127

Sequence (99 aa):
MAYLAMEAEQRLHIDIDDFEKPSIVSTDVPQQPNYSDCGLFVLHFVEVFFKAADAINRALREKDKRNRAWQVDEMNDKRHCVRAVFSSISDEYYAFKTR